Protein AF-A0A1Q5P6V4-F1 (afdb_monomer_lite)

Structure (mmCIF, N/CA/C/O backbone):
data_AF-A0A1Q5P6V4-F1
#
_entry.id   AF-A0A1Q5P6V4-F1
#
loop_
_atom_site.group_PDB
_atom_site.id
_atom_site.type_symbol
_atom_site.label_atom_id
_atom_site.label_alt_id
_atom_site.label_comp_id
_atom_site.label_asym_id
_atom_site.label_entity_id
_atom_site.label_seq_id
_atom_site.pdbx_PDB_ins_code
_atom_site.Cartn_x
_atom_site.Cartn_y
_atom_site.Cartn_z
_atom_site.occupancy
_atom_site.B_iso_or_equiv
_atom_site.auth_seq_id
_atom_site.auth_comp_id
_atom_site.auth_asym_id
_atom_site.auth_atom_id
_atom_site.pdbx_PDB_model_num
ATOM 1 N N . MET A 1 1 ? 16.998 -13.427 -1.028 1.00 60.28 1 MET A N 1
ATOM 2 C CA . MET A 1 1 ? 16.305 -12.142 -0.835 1.00 60.28 1 MET A CA 1
ATOM 3 C C . MET A 1 1 ? 15.117 -12.414 0.074 1.00 60.28 1 MET A C 1
ATOM 5 O O . MET A 1 1 ? 14.314 -13.276 -0.261 1.00 60.28 1 MET A O 1
ATOM 9 N N . LYS A 1 2 ? 15.076 -11.814 1.261 1.00 80.75 2 LYS A N 1
ATOM 10 C CA . LYS A 1 2 ? 14.088 -12.110 2.310 1.00 80.75 2 LYS A CA 1
ATOM 11 C C . LYS A 1 2 ? 13.066 -10.987 2.492 1.00 80.75 2 LYS A C 1
ATOM 13 O O . LYS A 1 2 ? 11.994 -11.237 3.031 1.00 80.75 2 LYS A O 1
ATOM 18 N N . THR A 1 3 ? 13.370 -9.771 2.035 1.00 88.69 3 THR A N 1
ATOM 19 C CA . THR A 1 3 ? 12.504 -8.594 2.207 1.00 88.69 3 THR A CA 1
ATOM 20 C C . THR A 1 3 ? 12.469 -7.720 0.952 1.00 88.69 3 THR A C 1
ATOM 22 O O . THR A 1 3 ? 13.381 -7.756 0.127 1.00 88.69 3 THR A O 1
ATOM 25 N N . SER A 1 4 ? 11.438 -6.878 0.825 1.00 85.81 4 SER A N 1
ATOM 26 C CA . SER A 1 4 ? 11.364 -5.870 -0.243 1.00 85.81 4 SER A CA 1
ATOM 27 C C . SER A 1 4 ? 12.485 -4.824 -0.162 1.00 85.81 4 SER A C 1
ATOM 29 O O . SER A 1 4 ? 12.880 -4.291 -1.191 1.00 85.81 4 SER A O 1
ATOM 31 N N . ALA A 1 5 ? 13.025 -4.557 1.033 1.00 87.50 5 ALA A N 1
ATOM 32 C CA . ALA A 1 5 ? 14.157 -3.648 1.225 1.00 87.50 5 ALA A CA 1
ATOM 33 C C . ALA A 1 5 ? 15.479 -4.249 0.709 1.00 87.50 5 ALA A C 1
ATOM 35 O O . ALA A 1 5 ? 16.285 -3.560 0.102 1.00 87.50 5 ALA A O 1
ATOM 36 N N . GLU A 1 6 ? 15.692 -5.554 0.875 1.00 90.00 6 GLU A N 1
ATOM 37 C CA . GLU A 1 6 ? 16.834 -6.222 0.236 1.00 90.00 6 GLU A CA 1
ATOM 38 C C . GLU A 1 6 ? 16.676 -6.274 -1.292 1.00 90.00 6 GLU A C 1
ATOM 40 O O . GLU A 1 6 ? 17.665 -6.223 -2.020 1.00 90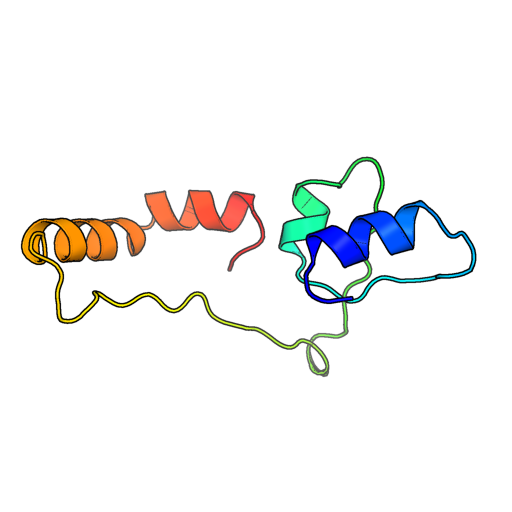.00 6 GLU A O 1
ATOM 45 N N . ALA A 1 7 ? 15.434 -6.368 -1.780 1.00 90.75 7 ALA A N 1
ATOM 46 C CA . ALA A 1 7 ? 15.129 -6.416 -3.207 1.00 90.75 7 ALA A CA 1
ATOM 47 C C . ALA A 1 7 ? 15.546 -5.140 -3.941 1.00 90.75 7 ALA A C 1
ATOM 49 O O . ALA A 1 7 ? 16.224 -5.210 -4.965 1.00 90.75 7 ALA A O 1
ATOM 50 N N . ILE A 1 8 ? 15.164 -3.985 -3.393 1.00 89.94 8 ILE A N 1
ATOM 51 C CA . ILE A 1 8 ? 15.494 -2.679 -3.965 1.00 89.94 8 ILE A CA 1
ATOM 52 C C . ILE A 1 8 ? 17.006 -2.440 -3.987 1.00 89.94 8 ILE A C 1
ATOM 54 O O . ILE A 1 8 ? 17.522 -1.981 -5.003 1.00 89.94 8 ILE A O 1
ATOM 58 N N . GLU A 1 9 ? 17.726 -2.775 -2.913 1.00 90.50 9 GLU A N 1
ATOM 59 C CA . GLU A 1 9 ? 19.180 -2.585 -2.868 1.00 90.50 9 GLU A CA 1
ATOM 60 C C . GLU A 1 9 ? 19.887 -3.485 -3.883 1.00 90.50 9 GLU A C 1
ATOM 62 O O . GLU A 1 9 ? 20.781 -3.038 -4.600 1.00 90.50 9 GLU A O 1
ATOM 67 N N . LEU A 1 10 ? 19.434 -4.735 -4.025 1.00 91.25 10 LEU A N 1
ATOM 68 C CA . LEU A 1 10 ? 19.985 -5.656 -5.013 1.00 91.25 10 LEU A CA 1
ATOM 69 C C . LEU A 1 10 ? 19.745 -5.173 -6.451 1.00 91.25 10 LEU A C 1
ATOM 71 O O . LEU A 1 10 ? 20.669 -5.244 -7.264 1.00 91.25 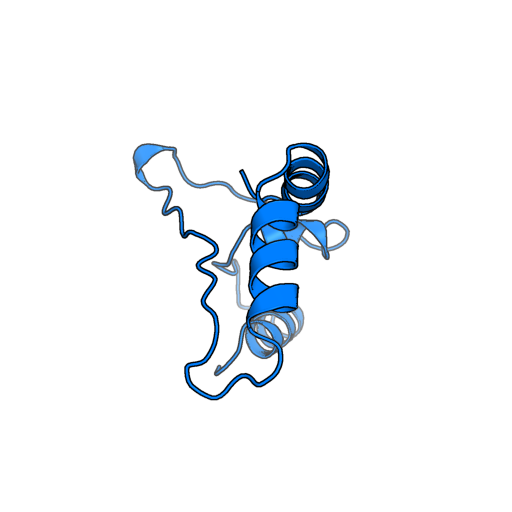10 LEU A O 1
ATOM 75 N N . TRP A 1 11 ? 18.532 -4.692 -6.743 1.00 91.75 11 TRP A N 1
ATOM 76 C CA . TRP A 1 11 ? 18.154 -4.155 -8.052 1.00 91.75 11 TRP A CA 1
ATOM 77 C C . TRP A 1 11 ? 18.972 -2.906 -8.403 1.00 91.75 11 TRP A C 1
ATOM 79 O O . TRP A 1 11 ? 19.575 -2.856 -9.469 1.00 91.75 11 TRP A O 1
ATOM 89 N N . LYS A 1 12 ? 19.099 -1.947 -7.475 1.00 87.69 12 LYS A N 1
ATOM 90 C CA . LYS A 1 12 ? 19.912 -0.734 -7.672 1.00 87.69 12 LYS A CA 1
ATOM 91 C C . LYS A 1 12 ? 21.400 -1.028 -7.871 1.00 87.69 12 LYS A C 1
ATOM 93 O O . LYS A 1 12 ? 22.056 -0.345 -8.649 1.00 87.69 12 LYS A O 1
ATOM 98 N N . ALA A 1 13 ? 21.943 -2.003 -7.142 1.00 91.50 13 ALA A N 1
ATOM 99 C CA . ALA A 1 13 ? 23.375 -2.297 -7.152 1.00 91.50 13 ALA A CA 1
ATOM 100 C C . ALA A 1 13 ? 23.839 -3.091 -8.385 1.00 91.50 13 ALA A C 1
ATOM 102 O O . ALA A 1 13 ? 25.040 -3.164 -8.639 1.00 91.50 13 ALA A O 1
ATOM 103 N N . HIS A 1 14 ? 22.925 -3.714 -9.137 1.00 89.94 14 HIS A N 1
ATOM 104 C CA . HIS A 1 14 ? 23.290 -4.619 -10.223 1.00 89.94 14 HIS A CA 1
ATOM 105 C C . HIS A 1 14 ? 22.519 -4.311 -11.508 1.00 89.94 14 HIS A C 1
ATOM 107 O O . HIS A 1 14 ? 21.352 -4.666 -11.644 1.00 89.94 14 HIS A O 1
ATOM 113 N N . SER A 1 15 ? 23.229 -3.790 -12.509 1.00 87.31 15 SER A N 1
ATOM 114 C CA . SER A 1 15 ? 22.692 -3.477 -13.843 1.00 87.31 15 SER A CA 1
ATOM 115 C C . SER A 1 15 ? 22.215 -4.688 -14.653 1.00 87.31 15 SER A C 1
ATOM 117 O O . SER A 1 15 ? 21.634 -4.512 -15.715 1.00 87.31 15 SER A O 1
ATOM 119 N N . LYS A 1 16 ? 22.444 -5.917 -14.172 1.00 94.12 16 LYS A N 1
ATOM 120 C CA . LYS A 1 16 ? 21.954 -7.148 -14.814 1.00 94.12 16 LYS A CA 1
ATOM 121 C C . LYS A 1 16 ? 20.449 -7.390 -14.633 1.00 94.12 16 LYS A C 1
ATOM 123 O O . LYS A 1 16 ? 19.944 -8.363 -15.178 1.00 94.12 16 LYS A O 1
ATOM 128 N N . TYR A 1 17 ? 19.775 -6.625 -13.773 1.00 92.00 17 TYR A N 1
ATOM 129 C CA . TYR A 1 17 ? 18.344 -6.778 -13.523 1.00 92.00 17 TYR A CA 1
ATOM 130 C C . TYR A 1 17 ? 17.565 -5.695 -14.261 1.00 92.00 17 TYR A C 1
ATOM 132 O O . TYR A 1 17 ? 17.640 -4.523 -13.901 1.00 92.00 17 TYR A O 1
ATOM 140 N N . ASP A 1 18 ? 16.760 -6.103 -15.236 1.00 92.44 18 ASP A N 1
ATOM 141 C CA . ASP A 1 18 ? 16.006 -5.163 -16.072 1.00 92.44 18 ASP A CA 1
ATOM 142 C C . ASP A 1 18 ? 14.743 -4.626 -15.382 1.00 92.44 18 ASP A C 1
ATOM 144 O O . ASP A 1 18 ? 14.303 -3.511 -15.651 1.00 92.44 18 ASP A O 1
ATOM 148 N N . ALA A 1 19 ? 14.150 -5.405 -14.471 1.00 93.12 19 ALA A N 1
ATOM 149 C CA . ALA A 1 19 ? 12.906 -5.047 -13.794 1.00 93.12 19 ALA A CA 1
ATOM 150 C C . ALA A 1 19 ? 12.825 -5.607 -12.368 1.00 93.12 19 ALA A C 1
ATOM 152 O O . ALA A 1 19 ? 13.383 -6.660 -12.050 1.00 93.12 19 ALA A O 1
ATOM 153 N N . TRP A 1 20 ? 12.055 -4.923 -11.518 1.00 92.00 20 TRP A N 1
ATOM 154 C CA . TRP A 1 20 ? 11.694 -5.375 -10.177 1.00 92.00 20 TRP A CA 1
ATOM 155 C C . TRP A 1 20 ? 10.170 -5.428 -10.027 1.00 92.00 20 TRP A C 1
ATOM 157 O O . TRP A 1 20 ? 9.499 -4.399 -9.974 1.00 92.00 20 TRP A O 1
ATOM 167 N N . ILE A 1 21 ? 9.616 -6.641 -9.941 1.00 91.62 21 ILE A N 1
ATOM 168 C CA . ILE A 1 21 ? 8.177 -6.852 -9.738 1.00 91.62 21 ILE A CA 1
ATOM 169 C C . ILE A 1 21 ? 7.857 -6.668 -8.251 1.00 91.62 21 ILE A C 1
ATOM 171 O O . ILE A 1 21 ? 8.307 -7.438 -7.400 1.00 91.62 21 ILE A O 1
ATOM 175 N N . THR A 1 22 ? 7.089 -5.629 -7.936 1.00 91.44 22 THR A N 1
ATOM 176 C CA . THR A 1 22 ? 6.752 -5.227 -6.565 1.00 91.44 22 THR A CA 1
ATOM 177 C C . THR A 1 22 ? 5.428 -4.460 -6.530 1.00 91.44 22 THR A C 1
ATOM 179 O O . THR A 1 22 ? 4.783 -4.263 -7.557 1.00 91.44 22 THR A O 1
ATOM 182 N N . TYR A 1 23 ? 5.006 -4.025 -5.343 1.00 90.12 23 TYR A N 1
ATOM 183 C CA . TYR A 1 23 ? 3.823 -3.181 -5.176 1.00 90.12 23 TYR A CA 1
ATOM 184 C C . TYR A 1 23 ? 4.081 -1.745 -5.651 1.00 90.12 23 TYR A C 1
ATOM 186 O O . TYR A 1 23 ? 5.118 -1.161 -5.333 1.00 90.12 23 TYR A O 1
ATOM 194 N N . GLU A 1 24 ? 3.091 -1.142 -6.317 1.00 89.56 24 GLU A N 1
ATOM 195 C CA . GLU A 1 24 ? 3.138 0.238 -6.843 1.00 89.56 24 GLU A CA 1
ATOM 196 C C . GLU A 1 24 ? 3.481 1.281 -5.756 1.00 89.56 24 GLU A C 1
ATOM 198 O O . GLU A 1 24 ? 4.131 2.288 -6.030 1.00 89.56 24 GLU A O 1
ATOM 203 N N . SER A 1 25 ? 3.153 1.004 -4.489 1.00 88.38 25 SER A N 1
ATOM 204 C CA . SER A 1 25 ? 3.490 1.859 -3.341 1.00 88.38 25 SER A CA 1
ATOM 205 C C . SER A 1 25 ? 4.995 2.126 -3.168 1.00 88.38 25 SER A C 1
ATOM 207 O O . SER A 1 25 ? 5.374 3.199 -2.686 1.00 88.38 25 SER A O 1
ATOM 209 N N . TRP A 1 26 ? 5.869 1.206 -3.598 1.00 90.12 26 TRP A N 1
ATOM 210 C CA . TRP A 1 26 ? 7.321 1.424 -3.596 1.00 90.12 26 TRP A CA 1
ATOM 211 C C . TRP A 1 26 ? 7.751 2.479 -4.615 1.00 90.12 26 TRP A C 1
ATOM 213 O O . TRP A 1 26 ? 8.609 3.306 -4.300 1.00 90.12 26 TRP A O 1
ATOM 223 N N . HIS A 1 27 ? 7.123 2.506 -5.793 1.00 91.19 27 HIS A N 1
ATOM 224 C CA . HIS A 1 27 ? 7.414 3.506 -6.818 1.00 91.19 27 HIS A CA 1
ATOM 225 C C . HIS A 1 27 ? 7.127 4.922 -6.304 1.00 91.19 27 HIS A C 1
ATOM 227 O O . HIS A 1 27 ? 7.978 5.794 -6.436 1.00 91.19 27 HIS A O 1
ATOM 233 N N . TYR A 1 28 ? 6.015 5.163 -5.601 1.00 88.19 28 TYR A N 1
ATOM 234 C CA . TYR A 1 28 ? 5.709 6.506 -5.079 1.00 88.19 28 TYR A CA 1
ATOM 235 C C . TYR A 1 28 ? 6.762 7.055 -4.100 1.00 88.19 28 TYR A C 1
ATOM 237 O O . TYR A 1 28 ? 6.964 8.269 -4.028 1.00 88.19 28 TYR A O 1
ATOM 245 N N . ARG A 1 29 ? 7.479 6.181 -3.380 1.00 86.31 29 ARG A N 1
ATOM 246 C CA . ARG A 1 29 ? 8.613 6.562 -2.515 1.00 86.31 29 ARG A CA 1
ATOM 247 C C . ARG A 1 29 ? 9.916 6.782 -3.286 1.00 86.31 29 ARG A C 1
ATOM 249 O O . ARG A 1 29 ? 10.796 7.483 -2.799 1.00 86.31 29 ARG A O 1
ATOM 256 N N . LEU A 1 30 ? 10.042 6.184 -4.467 1.00 89.56 30 LEU A N 1
ATOM 257 C CA . LEU A 1 30 ? 11.263 6.117 -5.276 1.00 89.56 30 LEU A CA 1
ATOM 258 C C . LEU A 1 30 ? 11.086 6.750 -6.657 1.00 89.56 30 LEU A C 1
ATOM 260 O O . LEU A 1 30 ? 11.866 6.478 -7.567 1.00 89.56 30 LEU A O 1
ATOM 264 N N . LYS A 1 31 ? 10.066 7.590 -6.827 1.00 90.19 31 LYS A N 1
ATOM 265 C CA . LYS A 1 31 ? 9.636 8.127 -8.125 1.00 90.19 31 LYS A CA 1
ATOM 266 C C . LYS A 1 31 ? 10.734 8.866 -8.896 1.00 90.19 31 LYS A C 1
ATOM 268 O O . LYS A 1 31 ? 10.625 9.041 -10.096 1.00 90.19 31 LYS A O 1
ATOM 273 N N . ASN A 1 32 ? 11.785 9.306 -8.203 1.00 91.62 32 ASN A N 1
ATOM 274 C CA . ASN A 1 32 ? 12.919 10.009 -8.801 1.00 91.62 32 ASN A CA 1
ATOM 275 C C . ASN A 1 32 ? 13.953 9.060 -9.438 1.00 91.62 32 ASN A C 1
ATOM 277 O O . ASN A 1 32 ? 14.870 9.533 -10.096 1.00 91.62 32 ASN A O 1
ATOM 281 N N . VAL A 1 33 ? 13.866 7.750 -9.178 1.00 90.19 33 VAL A N 1
ATOM 282 C CA . VAL A 1 33 ? 14.854 6.739 -9.605 1.00 90.19 33 VAL A CA 1
ATOM 283 C C . VAL A 1 33 ? 14.202 5.470 -10.164 1.00 90.19 33 VAL A C 1
ATOM 285 O O . VAL A 1 33 ? 14.861 4.443 -10.298 1.00 90.19 33 VAL A O 1
ATOM 288 N N . THR A 1 34 ? 12.895 5.503 -10.424 1.00 92.62 34 THR A N 1
ATOM 289 C CA . THR A 1 34 ? 12.137 4.359 -10.942 1.00 92.62 34 THR A CA 1
ATOM 290 C C . THR A 1 34 ? 11.122 4.832 -11.964 1.00 92.62 34 THR A C 1
ATOM 292 O O . THR A 1 34 ? 10.454 5.838 -11.735 1.00 92.62 34 THR A O 1
ATOM 295 N N . ASP A 1 35 ? 10.950 4.048 -13.021 1.00 93.44 35 ASP A N 1
ATOM 296 C CA . ASP A 1 35 ? 9.815 4.152 -13.930 1.00 93.44 35 ASP A CA 1
ATOM 297 C C . ASP A 1 35 ? 8.798 3.058 -13.601 1.00 93.44 35 ASP A C 1
ATOM 299 O O . ASP A 1 35 ? 9.159 1.926 -13.267 1.00 93.44 35 ASP A O 1
ATOM 303 N N . LEU A 1 36 ? 7.511 3.399 -13.672 1.00 92.56 36 LEU A N 1
ATOM 304 C CA . LEU A 1 36 ? 6.430 2.462 -13.391 1.00 92.56 36 LEU A CA 1
ATOM 305 C C . LEU A 1 36 ? 5.883 1.865 -14.688 1.00 92.56 36 LEU A C 1
ATOM 307 O O . LEU A 1 36 ? 5.237 2.556 -15.474 1.00 92.56 36 LEU A O 1
ATOM 311 N N . VAL A 1 37 ? 6.052 0.554 -14.850 1.00 93.06 37 VAL A N 1
ATOM 312 C CA . VAL A 1 37 ? 5.408 -0.227 -15.912 1.00 93.06 37 VAL A CA 1
ATOM 313 C C . VAL A 1 37 ? 4.215 -0.972 -15.318 1.00 93.06 37 VAL A C 1
ATOM 315 O O . VAL A 1 37 ? 4.374 -1.793 -14.415 1.00 93.06 37 VAL A O 1
ATOM 318 N N . ARG A 1 38 ? 3.003 -0.659 -15.790 1.00 90.69 38 ARG A N 1
ATOM 319 C CA . ARG A 1 38 ? 1.762 -1.279 -15.301 1.00 90.69 38 ARG A CA 1
ATOM 320 C C . ARG A 1 38 ? 1.408 -2.512 -16.126 1.00 90.69 38 ARG A C 1
ATOM 322 O O . ARG A 1 38 ? 1.484 -2.476 -17.349 1.00 90.69 38 ARG A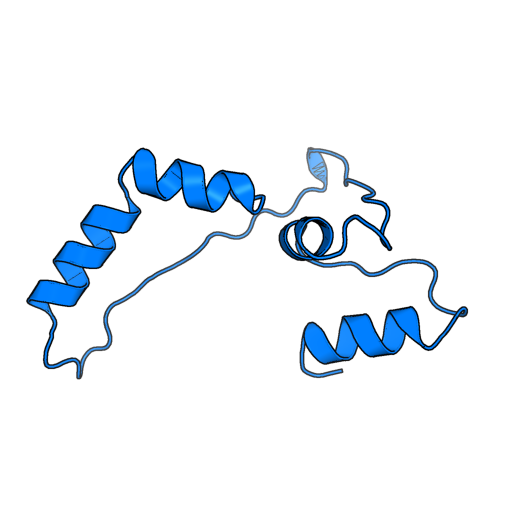 O 1
ATOM 329 N N . PHE A 1 39 ? 0.956 -3.560 -15.444 1.00 89.31 39 PHE A N 1
ATOM 330 C CA . PHE A 1 39 ? 0.306 -4.703 -16.084 1.00 89.31 39 PHE A CA 1
ATOM 331 C C . PHE A 1 39 ? -1.007 -4.290 -16.764 1.00 89.31 39 PHE A C 1
ATOM 333 O O . PHE A 1 39 ? -1.610 -3.272 -16.398 1.00 89.31 39 PHE A O 1
ATOM 340 N N . SER A 1 40 ? -1.448 -5.100 -17.732 1.00 91.56 40 SER A N 1
ATOM 341 C CA . SER A 1 40 ? -2.802 -5.026 -18.291 1.00 91.56 40 SER A CA 1
ATOM 342 C C . SER A 1 40 ? -3.839 -5.225 -17.173 1.00 91.56 40 SER A C 1
ATOM 344 O O . SER A 1 40 ? -3.515 -5.814 -16.143 1.00 91.56 40 SER A O 1
ATOM 346 N N . GLU A 1 41 ? -5.070 -4.723 -17.321 1.00 86.88 41 GLU A N 1
ATOM 347 C CA . GLU A 1 41 ? -6.091 -4.902 -16.268 1.00 86.88 41 GLU A CA 1
ATOM 348 C C . GLU A 1 41 ? -6.367 -6.384 -15.966 1.00 86.88 41 GLU A C 1
ATOM 350 O O . GLU A 1 41 ? -6.555 -6.728 -14.801 1.00 86.88 41 GLU A O 1
ATOM 355 N N . ASP A 1 42 ? -6.306 -7.250 -16.982 1.00 90.69 42 ASP A N 1
ATOM 356 C CA . ASP A 1 42 ? -6.547 -8.692 -16.850 1.00 90.69 42 ASP A CA 1
ATOM 357 C C . ASP A 1 42 ? -5.433 -9.406 -16.062 1.00 90.69 42 ASP A C 1
ATOM 359 O O . ASP A 1 42 ? -5.687 -10.391 -15.371 1.00 90.69 42 ASP A O 1
ATOM 363 N N . ASP A 1 43 ? -4.209 -8.873 -16.108 1.00 87.62 43 ASP A N 1
ATOM 364 C CA . ASP A 1 43 ? -3.041 -9.429 -15.414 1.00 87.62 43 ASP A CA 1
ATOM 365 C C . ASP A 1 43 ? -2.786 -8.773 -14.043 1.00 87.62 43 ASP A C 1
ATOM 367 O O . ASP A 1 43 ? -1.860 -9.154 -13.316 1.00 87.62 43 ASP A O 1
ATOM 371 N N . LYS A 1 44 ? -3.573 -7.757 -13.660 1.00 84.62 44 LYS A N 1
ATOM 372 C CA . LYS A 1 44 ? -3.373 -7.051 -12.389 1.00 84.62 44 LYS A CA 1
ATOM 373 C C . LYS A 1 44 ? -3.830 -7.889 -11.206 1.00 84.62 44 LYS A C 1
ATOM 375 O O . LYS A 1 44 ? -5.012 -8.157 -11.008 1.00 84.62 44 LYS A O 1
ATOM 380 N N . LEU A 1 45 ? -2.882 -8.176 -10.317 1.00 85.44 45 LEU A N 1
ATOM 381 C CA . LEU A 1 45 ? -3.171 -8.751 -9.011 1.00 85.44 45 LEU A CA 1
ATOM 382 C C . LEU A 1 45 ? -3.307 -7.657 -7.947 1.00 85.44 45 LEU A C 1
ATOM 384 O O . LEU A 1 45 ? -2.322 -7.028 -7.554 1.00 85.44 45 LEU A O 1
ATOM 388 N N . TYR A 1 46 ? -4.513 -7.497 -7.409 1.00 83.12 46 TYR A N 1
ATOM 389 C CA . TYR A 1 46 ? -4.760 -6.641 -6.251 1.00 83.12 46 TYR A CA 1
ATOM 390 C C . TYR A 1 46 ? -4.615 -7.429 -4.947 1.00 83.12 46 TYR A C 1
ATOM 392 O O . TYR A 1 46 ? -5.071 -8.567 -4.826 1.00 83.12 46 TYR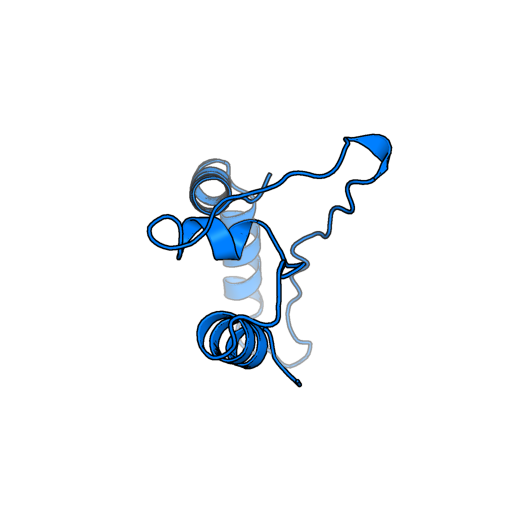 A O 1
ATOM 400 N N . ARG A 1 47 ? -3.985 -6.813 -3.943 1.00 84.88 47 ARG A N 1
ATOM 401 C CA . ARG A 1 47 ? -3.913 -7.348 -2.578 1.00 84.88 47 ARG A CA 1
ATOM 402 C C . ARG A 1 47 ? -4.431 -6.311 -1.595 1.00 84.88 47 ARG A C 1
ATOM 404 O O . ARG A 1 47 ? -4.030 -5.153 -1.658 1.00 84.88 47 ARG A O 1
ATOM 411 N N . GLY A 1 48 ? -5.315 -6.742 -0.700 1.00 86.75 48 GLY A N 1
ATOM 412 C CA . GLY A 1 48 ? -5.883 -5.876 0.330 1.00 86.75 48 GLY A CA 1
ATOM 413 C C . GLY A 1 48 ? -4.898 -5.535 1.452 1.00 86.75 48 GLY A C 1
ATOM 414 O O . GLY A 1 48 ? -3.812 -6.108 1.555 1.00 86.75 48 GLY A O 1
ATOM 415 N N . THR A 1 49 ? -5.331 -4.633 2.330 1.00 89.19 49 THR A N 1
ATOM 416 C CA . THR A 1 49 ? -4.640 -4.197 3.555 1.00 89.19 49 THR A CA 1
ATOM 417 C C . THR A 1 49 ? -5.366 -4.721 4.801 1.00 89.19 49 THR A C 1
ATOM 419 O O . THR A 1 49 ? -6.012 -3.953 5.515 1.00 89.19 49 THR A O 1
ATOM 422 N N . PRO A 1 50 ? -5.330 -6.041 5.077 1.00 92.44 50 PRO A N 1
ATOM 423 C CA . PRO A 1 50 ? -6.065 -6.597 6.204 1.00 92.44 50 PRO A CA 1
ATOM 424 C C . PRO A 1 50 ? -5.523 -6.056 7.5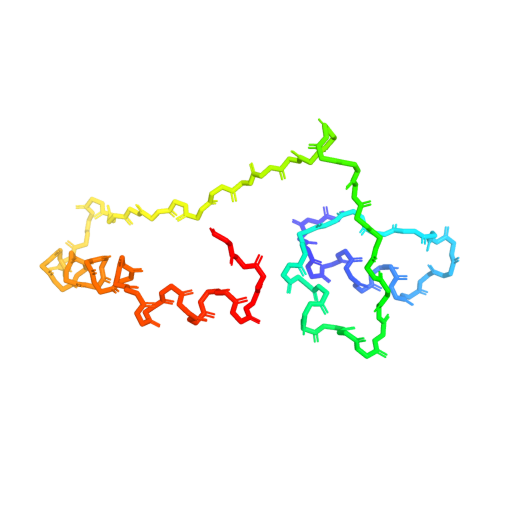31 1.00 92.44 50 PRO A C 1
ATOM 426 O O . PRO A 1 50 ? -4.313 -5.958 7.737 1.00 92.44 50 PRO A O 1
ATOM 429 N N . ILE A 1 51 ? -6.437 -5.757 8.450 1.00 94.94 51 ILE A N 1
ATOM 430 C CA . ILE A 1 51 ? -6.134 -5.338 9.817 1.00 94.94 51 ILE A CA 1
ATOM 431 C C . ILE A 1 51 ? -6.940 -6.189 10.797 1.00 94.94 51 ILE A C 1
ATOM 433 O O . ILE A 1 51 ? -8.095 -6.526 10.541 1.00 94.94 51 ILE A O 1
ATOM 437 N N . SER A 1 52 ? -6.327 -6.551 11.922 1.00 95.06 52 SER A N 1
ATOM 438 C CA . SER A 1 52 ? -6.985 -7.281 13.004 1.00 95.06 52 SER A CA 1
ATOM 439 C C . SER A 1 52 ? -6.405 -6.872 14.354 1.00 95.06 52 SER A C 1
ATOM 441 O O . SER A 1 52 ? -5.258 -6.434 14.444 1.00 95.06 52 SER A O 1
ATOM 443 N N . ILE A 1 53 ? -7.206 -7.017 15.407 1.00 96.88 53 ILE A N 1
ATOM 444 C CA . ILE A 1 53 ? -6.787 -6.774 16.788 1.00 96.88 53 ILE A CA 1
ATOM 445 C C . ILE A 1 53 ? -6.252 -8.090 17.349 1.00 96.88 53 ILE A C 1
ATOM 447 O O . ILE A 1 53 ? -6.909 -9.126 17.242 1.00 96.88 53 ILE A O 1
ATOM 451 N N . THR A 1 54 ? -5.076 -8.062 17.976 1.00 96.19 54 THR A N 1
ATOM 452 C CA . THR A 1 54 ? -4.525 -9.247 18.641 1.00 96.19 54 THR A CA 1
ATOM 453 C C . THR A 1 54 ? -5.423 -9.687 19.801 1.00 96.19 54 THR A C 1
ATOM 455 O O . THR A 1 54 ? -6.022 -8.870 20.508 1.00 96.19 54 THR A O 1
ATOM 458 N N . SER A 1 55 ? -5.518 -10.998 20.029 1.00 94.12 55 SER A N 1
ATOM 459 C CA . SER A 1 55 ? -6.367 -11.562 21.090 1.00 94.12 55 SER A CA 1
ATOM 460 C C . SER A 1 55 ? -5.967 -11.080 22.493 1.00 94.12 55 SER A C 1
ATOM 462 O O . SER A 1 55 ? -6.842 -10.900 23.348 1.00 94.12 55 SER A O 1
ATOM 464 N N . THR A 1 56 ? -4.674 -10.813 22.690 1.00 96.12 56 THR A N 1
ATOM 465 C CA . THR A 1 56 ? -4.028 -10.406 23.947 1.00 96.12 56 THR A CA 1
ATOM 466 C C . THR A 1 56 ? -3.923 -8.892 24.148 1.00 96.12 56 THR A C 1
ATOM 468 O O . THR A 1 56 ? -3.256 -8.463 25.079 1.00 96.12 56 THR A O 1
ATOM 471 N N . SER A 1 57 ? -4.513 -8.062 23.281 1.00 94.56 57 SER A N 1
ATOM 472 C CA . SER A 1 57 ? -4.431 -6.604 23.446 1.00 94.56 57 SER A CA 1
ATOM 473 C C . SER A 1 57 ? -5.203 -6.134 24.683 1.00 94.56 57 SER A C 1
ATOM 475 O O . SER A 1 57 ? -6.379 -6.472 24.826 1.00 94.56 57 SER A O 1
ATOM 477 N N . ASP A 1 58 ? -4.584 -5.296 25.514 1.00 96.44 58 ASP A N 1
ATOM 478 C CA . ASP A 1 58 ? -5.257 -4.601 26.624 1.00 96.44 58 ASP A CA 1
ATOM 479 C C . ASP A 1 58 ? -6.048 -3.367 26.146 1.00 96.44 58 ASP A C 1
ATOM 481 O O . ASP A 1 58 ? -6.984 -2.921 26.802 1.00 96.44 58 ASP A O 1
ATOM 485 N N . ASN A 1 59 ? -5.747 -2.861 24.944 1.00 96.50 59 ASN A N 1
ATOM 486 C CA . ASN A 1 59 ? -6.316 -1.629 24.380 1.00 96.50 59 ASN A CA 1
ATOM 487 C C . ASN A 1 59 ? -7.358 -1.922 23.287 1.00 96.50 59 ASN A C 1
ATOM 489 O O . ASN A 1 59 ? -7.349 -1.330 22.201 1.00 96.50 59 ASN A O 1
ATOM 493 N N . LYS A 1 60 ? -8.239 -2.909 23.511 1.00 96.38 60 LYS A N 1
ATOM 494 C CA . LYS A 1 60 ? -9.206 -3.362 22.485 1.00 96.38 60 LYS A CA 1
ATOM 495 C C . LYS A 1 60 ? -10.171 -2.259 22.059 1.00 96.38 60 LYS A C 1
ATOM 497 O O . LYS A 1 60 ? -10.608 -2.256 20.909 1.00 96.38 60 LYS A O 1
ATOM 502 N N . LYS A 1 61 ? -10.532 -1.350 22.966 1.00 97.12 61 LYS A N 1
ATOM 503 C CA . LYS A 1 61 ? -11.487 -0.271 22.688 1.00 97.12 61 LYS A CA 1
ATOM 504 C C . LYS A 1 61 ? -10.874 0.765 21.749 1.00 97.12 61 LYS A C 1
ATOM 506 O O . LYS A 1 61 ? -11.449 1.057 20.705 1.00 97.12 61 LYS A O 1
ATOM 511 N N . GLU A 1 62 ? -9.686 1.244 22.080 1.00 97.94 62 GLU A N 1
ATOM 512 C CA . GLU A 1 62 ? -8.920 2.233 21.324 1.00 97.94 62 GLU A CA 1
ATOM 513 C C . GLU A 1 62 ? -8.526 1.657 19.958 1.00 97.94 62 GLU A C 1
ATOM 515 O O . GLU A 1 62 ? -8.665 2.320 18.934 1.00 97.94 62 GLU A O 1
ATOM 520 N N . SER A 1 63 ? -8.144 0.374 19.918 1.00 97.75 63 SER A N 1
ATOM 521 C CA . SER A 1 63 ? -7.850 -0.335 18.665 1.00 97.75 63 SER A CA 1
ATOM 522 C C . SER A 1 63 ? -9.060 -0.366 17.724 1.00 97.75 63 SER A C 1
ATOM 524 O O . SER A 1 63 ? -8.914 -0.132 16.526 1.00 97.75 63 SER A O 1
ATOM 526 N N . LYS A 1 64 ? -10.271 -0.615 18.249 1.00 97.50 64 LYS A N 1
ATOM 527 C CA . LYS A 1 64 ? -11.509 -0.558 17.451 1.00 97.50 64 LYS A CA 1
ATOM 528 C C . LYS A 1 64 ? -11.783 0.853 16.941 1.00 97.50 64 LYS A C 1
ATOM 530 O O . LYS A 1 64 ? -12.099 1.008 15.770 1.00 97.50 64 LYS A O 1
ATOM 535 N N . GLN A 1 65 ? -11.629 1.870 17.789 1.00 98.00 65 GLN A N 1
ATOM 536 C CA . GLN A 1 65 ? -11.814 3.269 17.385 1.00 98.00 65 GLN A CA 1
ATOM 537 C C . GLN A 1 65 ? -10.844 3.669 16.269 1.00 98.00 65 GLN A C 1
ATOM 539 O O . GLN A 1 65 ? -11.247 4.328 15.315 1.00 98.00 65 GLN A O 1
ATOM 544 N N . PHE A 1 66 ? -9.590 3.222 16.349 1.00 97.75 66 PHE A N 1
ATOM 545 C CA . PHE A 1 66 ? -8.609 3.458 15.298 1.00 97.75 66 PHE A CA 1
ATOM 546 C C . PHE A 1 66 ? -8.970 2.737 13.994 1.00 97.75 66 PHE A C 1
ATOM 548 O O . PHE A 1 66 ? -8.886 3.334 12.928 1.00 97.75 66 PHE A O 1
ATOM 555 N N . ILE A 1 67 ? -9.439 1.486 14.060 1.00 97.38 67 ILE A N 1
ATOM 556 C CA . ILE A 1 67 ? -9.925 0.765 12.873 1.00 97.38 67 ILE A CA 1
ATOM 557 C C . ILE A 1 67 ? -11.109 1.495 12.227 1.00 97.38 67 ILE A C 1
ATOM 559 O O . ILE A 1 67 ? -11.146 1.614 11.006 1.00 97.38 67 ILE A O 1
ATOM 563 N N . GLU A 1 68 ? -12.053 2.013 13.015 1.00 97.81 68 GLU A N 1
ATOM 564 C CA . GLU A 1 68 ? -13.159 2.813 12.476 1.00 97.81 68 GLU A CA 1
ATOM 565 C C . GLU A 1 68 ? -12.667 4.121 11.851 1.00 97.81 68 GLU A C 1
ATOM 567 O O . GLU A 1 68 ? -13.121 4.495 10.772 1.00 97.81 68 GLU A O 1
ATOM 572 N N . TYR A 1 69 ? -11.673 4.775 12.457 1.00 97.69 69 TYR A N 1
ATOM 573 C CA . TYR A 1 69 ? -11.028 5.940 11.857 1.00 97.69 69 TYR A CA 1
ATOM 574 C C . TYR A 1 69 ? -10.376 5.608 10.506 1.00 97.69 69 TYR A C 1
ATOM 576 O O . TYR A 1 69 ? -10.569 6.350 9.544 1.00 97.69 69 TYR A O 1
ATOM 584 N N . LEU A 1 70 ? -9.675 4.476 10.385 1.00 96.69 70 LEU A N 1
ATOM 585 C CA . LEU A 1 70 ? -9.039 4.058 9.128 1.00 96.69 70 LEU A CA 1
ATOM 586 C C . LEU A 1 70 ? -10.039 3.819 7.984 1.00 96.69 70 LEU A C 1
ATOM 588 O O . LEU A 1 70 ? -9.650 3.910 6.823 1.00 96.69 70 LEU A O 1
ATOM 592 N N . LYS A 1 71 ? -11.312 3.541 8.295 1.00 94.69 71 LYS A N 1
ATOM 593 C CA . LYS A 1 71 ? -12.393 3.371 7.307 1.00 94.69 71 LYS A CA 1
ATOM 594 C C . LYS A 1 71 ? -13.007 4.692 6.833 1.00 94.69 71 LYS A C 1
ATOM 596 O O . LYS A 1 71 ? -13.863 4.679 5.954 1.00 94.69 71 LYS A O 1
ATOM 601 N N . THR A 1 72 ? -12.628 5.821 7.428 1.00 97.62 72 THR A N 1
ATOM 602 C CA . THR A 1 72 ? -13.132 7.135 7.015 1.00 97.62 72 THR A CA 1
ATOM 603 C C . THR A 1 72 ? -12.527 7.577 5.686 1.00 97.62 72 THR A C 1
ATOM 605 O O . THR A 1 72 ? -11.396 7.225 5.349 1.00 97.62 72 THR A O 1
ATOM 608 N N . GLU A 1 73 ?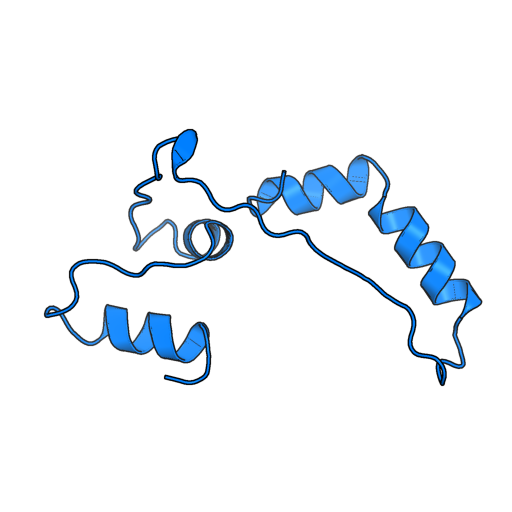 -13.255 8.430 4.967 1.00 96.50 73 GLU A N 1
ATOM 609 C CA . GLU A 1 73 ? -12.801 9.017 3.703 1.00 96.50 73 GLU A CA 1
ATOM 610 C C . GLU A 1 73 ? -11.488 9.802 3.858 1.00 96.50 73 GLU A C 1
ATOM 612 O O . GLU A 1 73 ? -10.583 9.697 3.035 1.00 96.50 73 GLU A O 1
ATOM 617 N N . SER A 1 74 ? -11.328 10.543 4.958 1.00 96.88 74 SER A N 1
ATOM 618 C CA . SER A 1 74 ? -10.099 11.299 5.221 1.00 96.88 74 SER A CA 1
ATOM 619 C C . SER A 1 74 ? -8.886 10.386 5.399 1.00 96.88 74 SER A C 1
ATOM 621 O O . SER A 1 74 ? -7.806 10.696 4.895 1.00 96.88 74 SER A O 1
ATOM 623 N N . SER A 1 75 ? -9.054 9.235 6.057 1.00 96.12 75 SER A N 1
ATOM 624 C CA . SER A 1 75 ? -8.005 8.214 6.116 1.00 96.12 75 SER A CA 1
ATOM 625 C C . SER A 1 75 ? -7.753 7.603 4.743 1.00 96.12 75 SER A C 1
ATOM 627 O O . SER A 1 75 ? -6.596 7.478 4.342 1.00 96.12 75 SER A O 1
ATOM 629 N N . HIS A 1 76 ? -8.806 7.280 3.988 1.00 94.38 76 HIS A N 1
ATOM 630 C CA . HIS A 1 76 ? -8.682 6.719 2.644 1.00 94.38 76 HIS A CA 1
ATOM 631 C C . HIS A 1 76 ? -7.851 7.617 1.709 1.00 94.38 76 HIS A C 1
ATOM 633 O O . HIS A 1 76 ? -6.951 7.129 1.028 1.00 94.38 76 HIS A O 1
ATOM 639 N N . GLN A 1 77 ? -8.027 8.939 1.765 1.00 95.62 77 GLN A N 1
ATOM 640 C CA . GLN A 1 77 ? -7.221 9.900 0.996 1.00 95.62 77 GLN A CA 1
ATOM 641 C C . GLN A 1 77 ? -5.719 9.840 1.327 1.00 95.62 77 GLN A C 1
ATOM 643 O O . GLN A 1 77 ? -4.866 10.003 0.446 1.00 95.62 77 GLN A O 1
ATOM 648 N N . VAL A 1 78 ? -5.361 9.558 2.585 1.00 93.50 78 VAL A N 1
ATOM 649 C CA . VAL A 1 78 ? -3.959 9.334 2.975 1.00 93.50 78 VAL A CA 1
ATOM 650 C C . VAL A 1 78 ? -3.412 8.071 2.309 1.00 93.50 78 VAL A C 1
ATOM 652 O O . VAL A 1 78 ? -2.285 8.086 1.815 1.00 93.50 78 VAL A O 1
ATOM 655 N N . PHE A 1 79 ? -4.200 6.996 2.254 1.00 92.00 79 PHE A N 1
ATOM 656 C CA . PHE A 1 79 ? -3.840 5.759 1.555 1.00 92.00 79 PHE A CA 1
ATOM 657 C C . PHE A 1 79 ? -3.695 5.987 0.039 1.00 92.00 79 PHE A C 1
ATOM 659 O O . PHE A 1 79 ? -2.692 5.568 -0.546 1.00 92.00 79 PHE A O 1
ATOM 666 N N . GLN A 1 80 ? -4.603 6.740 -0.583 1.00 91.25 80 GLN A N 1
ATOM 667 C CA . GLN A 1 80 ? -4.546 7.080 -2.010 1.00 91.25 80 GLN A CA 1
ATOM 668 C C . GLN A 1 80 ? -3.264 7.816 -2.406 1.00 91.25 80 GLN A C 1
ATOM 670 O O . GLN A 1 80 ? -2.656 7.492 -3.428 1.00 91.25 80 GLN A O 1
ATOM 675 N N . LYS A 1 81 ? -2.772 8.733 -1.560 1.00 88.75 81 LYS A N 1
ATOM 676 C CA . LYS A 1 81 ? -1.480 9.415 -1.774 1.00 88.75 81 LYS A CA 1
ATOM 677 C C . LYS A 1 81 ? -0.301 8.440 -1.939 1.00 88.75 81 LYS A C 1
ATOM 679 O O . LYS A 1 81 ? 0.705 8.798 -2.550 1.00 88.75 81 LYS A O 1
ATOM 684 N N . TRP A 1 82 ? -0.414 7.227 -1.399 1.00 87.12 82 TRP A N 1
ATOM 685 C CA . TRP A 1 82 ? 0.617 6.188 -1.443 1.00 87.12 82 TRP A CA 1
ATOM 686 C C . TRP A 1 82 ? 0.283 5.016 -2.376 1.00 87.12 82 TRP A C 1
ATOM 688 O O . TRP A 1 82 ? 0.958 3.987 -2.310 1.00 87.12 82 TRP A O 1
ATOM 698 N N . GLY A 1 83 ? -0.714 5.167 -3.253 1.00 84.06 83 GLY A N 1
ATOM 699 C CA . GLY A 1 83 ? -1.017 4.187 -4.300 1.00 84.06 83 GLY A CA 1
ATOM 700 C C . GLY A 1 83 ? -2.042 3.120 -3.941 1.00 84.06 83 GLY A C 1
ATOM 701 O O . GLY A 1 83 ? -2.214 2.169 -4.700 1.00 84.06 83 GLY A O 1
ATOM 702 N N . TRP A 1 84 ? -2.701 3.243 -2.794 1.00 86.94 84 TRP A N 1
ATOM 703 C CA . TRP A 1 84 ? -3.793 2.352 -2.411 1.00 86.94 84 TRP A CA 1
ATOM 704 C C . TRP A 1 84 ? -5.112 2.859 -3.004 1.00 86.94 84 TRP A C 1
ATOM 706 O O . TRP A 1 84 ? -5.300 4.066 -3.138 1.00 86.94 84 TRP A O 1
ATOM 716 N N . LYS A 1 85 ? -6.005 1.944 -3.380 1.00 81.75 85 LYS A N 1
ATOM 717 C CA . LYS A 1 85 ? -7.301 2.245 -4.001 1.00 81.75 85 LYS A CA 1
ATOM 718 C C . LYS A 1 85 ? -8.439 1.667 -3.183 1.00 81.75 85 LYS A C 1
ATOM 720 O O . LYS A 1 85 ? -8.178 0.690 -2.444 1.00 81.75 85 LYS A O 1
#

Radius of gyration: 17.11 Å; chains: 1; bounding box: 36×23×45 Å

pLDDT: mean 91.3, std 5.36, range [60.28, 98.0]

Foldseek 3Di:
DPDPVVQVVVPVVDPVDPDDDDDCLVCLVVVVPDDDDDDDPVPDDDDDDDDDDDPPDPPVPVSVVVVVVCPDPVVVVVVVSRPDD

Sequence (85 aa):
MKTSAEAIELWKAHSKYDAWITYESWHYRLKNVTDLVRFSEDDKLYRGTPISITSTSDNKKESKQFIEYLKTESSHQVFQKWGWK

Organism: NCBI:txid1714354

Secondary structure (DSSP, 8-state):
--SHHHHHHHHHH-TT-------HHHHHHHTTS---PPPPGGG-----------TT-S-HHHHHHHHHHHTSHHHHHHHHTTT--